Protein AF-A0A7S2GN62-F1 (afdb_monomer_lite)

Structure (mmCIF, N/CA/C/O backbone):
data_AF-A0A7S2GN62-F1
#
_entry.id   AF-A0A7S2GN62-F1
#
loop_
_atom_site.group_PDB
_atom_site.id
_atom_site.type_symbol
_atom_site.label_atom_id
_atom_site.label_alt_id
_atom_site.label_comp_id
_atom_site.label_asym_id
_atom_site.label_entity_id
_atom_site.label_seq_id
_atom_site.pdbx_PDB_ins_code
_atom_site.Cartn_x
_atom_site.Cartn_y
_atom_site.Cartn_z
_atom_site.occupancy
_atom_site.B_iso_or_equiv
_atom_site.auth_seq_id
_atom_site.auth_comp_id
_atom_site.auth_asym_id
_atom_site.auth_atom_id
_atom_site.pdbx_PDB_model_num
ATOM 1 N N . ASP A 1 1 ? -1.290 4.223 0.590 1.00 40.31 1 ASP A N 1
ATOM 2 C CA . ASP A 1 1 ? -1.317 4.962 1.866 1.00 40.31 1 ASP A CA 1
ATOM 3 C C . ASP A 1 1 ? -0.781 4.147 3.030 1.00 40.31 1 ASP A C 1
ATOM 5 O O . ASP A 1 1 ? -1.228 3.019 3.222 1.00 40.31 1 ASP A O 1
ATOM 9 N N . PRO A 1 2 ? 0.148 4.707 3.824 1.00 40.56 2 PRO A N 1
ATOM 10 C CA . PRO A 1 2 ? 0.726 4.051 5.002 1.00 40.56 2 PRO A CA 1
ATOM 11 C C . PRO A 1 2 ? -0.299 3.736 6.111 1.00 40.56 2 PRO A C 1
ATOM 13 O O . PRO A 1 2 ? -0.013 2.930 6.992 1.00 40.56 2 PRO A O 1
ATOM 16 N N . LEU A 1 3 ? -1.509 4.306 6.044 1.00 42.81 3 LEU A N 1
ATOM 17 C CA . LEU A 1 3 ? -2.596 4.044 6.993 1.00 42.81 3 LEU A CA 1
ATOM 18 C C . LEU A 1 3 ? -3.264 2.668 6.777 1.00 42.81 3 LEU A C 1
ATOM 20 O O . LEU A 1 3 ? -3.579 1.979 7.741 1.00 42.81 3 LEU A O 1
ATOM 24 N N . TYR A 1 4 ? -3.369 2.194 5.528 1.00 46.81 4 TYR A N 1
ATOM 25 C CA . TYR A 1 4 ? -3.999 0.901 5.197 1.00 46.81 4 TYR A CA 1
ATOM 26 C C . TYR A 1 4 ? -3.209 -0.306 5.745 1.00 46.81 4 TYR A C 1
ATOM 28 O O . TYR A 1 4 ? -3.772 -1.339 6.101 1.00 46.81 4 TYR A O 1
ATOM 36 N N . ILE A 1 5 ? -1.884 -0.159 5.868 1.00 46.34 5 ILE A N 1
ATOM 37 C CA . ILE A 1 5 ? -0.967 -1.169 6.432 1.00 46.34 5 ILE A CA 1
ATOM 38 C C . ILE A 1 5 ? -1.033 -1.179 7.972 1.00 46.34 5 ILE A C 1
ATOM 40 O O . ILE A 1 5 ? -0.698 -2.180 8.619 1.00 46.34 5 ILE A O 1
ATOM 44 N N . ALA A 1 6 ? -1.477 -0.072 8.577 1.00 44.88 6 ALA A N 1
ATOM 45 C CA . ALA A 1 6 ? -1.581 0.051 10.021 1.00 44.88 6 ALA A CA 1
ATOM 46 C C . ALA A 1 6 ? -2.803 -0.696 10.582 1.00 44.88 6 ALA A C 1
ATOM 48 O O . ALA A 1 6 ? -2.698 -1.310 11.642 1.00 44.88 6 ALA A O 1
ATOM 49 N N . GLU A 1 7 ? -3.918 -0.716 9.857 1.00 44.62 7 GLU A N 1
ATOM 50 C CA . GLU A 1 7 ? -5.189 -1.254 10.364 1.00 44.62 7 GLU A CA 1
ATOM 51 C C . GLU A 1 7 ? -5.431 -2.732 10.028 1.00 44.62 7 GLU A C 1
ATOM 53 O O . GLU A 1 7 ? -6.118 -3.420 10.775 1.00 44.62 7 GLU A O 1
ATOM 58 N N . ALA A 1 8 ? -4.835 -3.268 8.957 1.00 43.69 8 ALA A N 1
ATOM 59 C CA . ALA A 1 8 ? -5.152 -4.619 8.474 1.00 43.69 8 ALA A CA 1
ATOM 60 C C . ALA A 1 8 ? -4.275 -5.761 9.037 1.00 43.69 8 ALA A C 1
ATOM 62 O O . ALA A 1 8 ? -4.464 -6.914 8.653 1.00 43.69 8 ALA A O 1
ATOM 63 N N . ALA A 1 9 ? -3.290 -5.491 9.901 1.00 33.34 9 ALA A N 1
ATOM 64 C CA . ALA A 1 9 ? -2.279 -6.493 10.252 1.00 33.34 9 ALA A CA 1
ATOM 65 C C . ALA A 1 9 ? -2.209 -6.789 11.762 1.00 33.34 9 ALA A C 1
ATOM 67 O O . ALA A 1 9 ? -1.799 -5.915 12.530 1.00 33.34 9 ALA A O 1
ATOM 68 N N . PRO A 1 10 ? -2.452 -8.046 12.191 1.00 42.38 10 PRO A N 1
ATOM 69 C CA . PRO A 1 10 ? -1.910 -8.552 13.446 1.00 42.38 10 PRO A CA 1
ATOM 70 C C . PRO A 1 10 ? -0.399 -8.288 13.458 1.00 42.38 10 PRO A C 1
ATOM 72 O O . PRO A 1 10 ? 0.290 -8.559 12.467 1.00 42.38 10 PRO A O 1
ATOM 75 N N . ALA A 1 11 ? 0.127 -7.774 14.572 1.00 44.25 11 ALA A N 1
ATOM 76 C CA . ALA A 1 11 ? 1.503 -7.281 14.723 1.00 44.25 11 ALA A CA 1
ATOM 77 C C . ALA A 1 11 ? 2.623 -8.275 14.315 1.00 44.25 11 ALA A C 1
ATOM 79 O O . ALA A 1 11 ? 3.774 -7.877 14.165 1.00 44.25 11 ALA A O 1
ATOM 80 N N . ALA A 1 12 ? 2.299 -9.549 14.072 1.00 44.72 12 ALA A N 1
ATOM 81 C CA . ALA A 1 12 ? 3.232 -10.614 13.709 1.00 44.72 12 ALA A CA 1
ATOM 82 C C . ALA A 1 12 ? 3.644 -10.679 12.217 1.00 44.72 12 ALA A C 1
ATOM 84 O O . ALA A 1 12 ? 4.592 -11.394 11.895 1.00 44.72 12 ALA A O 1
ATOM 85 N N . HIS A 1 13 ? 2.976 -9.968 11.294 1.00 47.22 13 HIS A N 1
ATOM 86 C CA . HIS A 1 13 ? 3.200 -10.162 9.844 1.00 47.22 13 HIS A CA 1
ATOM 87 C C . HIS A 1 13 ? 3.735 -8.946 9.074 1.00 47.22 13 HIS A C 1
ATOM 89 O O . HIS A 1 13 ? 4.127 -9.102 7.917 1.00 47.22 13 HIS A O 1
ATOM 95 N N . ARG A 1 14 ? 3.828 -7.759 9.693 1.00 51.25 14 ARG A N 1
ATOM 96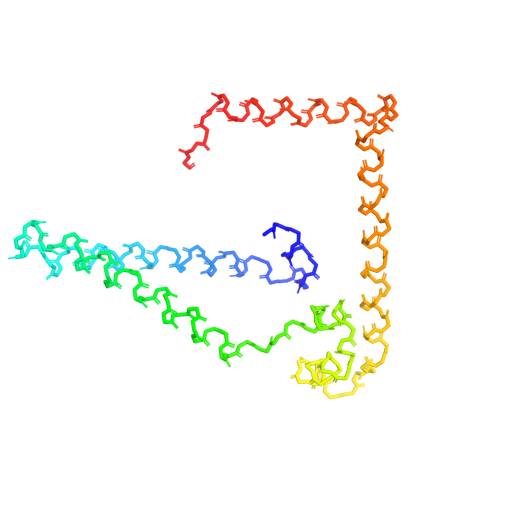 C CA . ARG A 1 14 ? 4.300 -6.540 9.005 1.00 51.25 14 ARG A CA 1
ATOM 97 C C . ARG A 1 14 ? 5.711 -6.686 8.432 1.00 51.25 14 ARG A C 1
ATOM 99 O O . ARG A 1 14 ? 5.924 -6.327 7.283 1.00 51.25 14 ARG A O 1
ATOM 106 N N . GLY A 1 15 ? 6.633 -7.301 9.177 1.00 53.34 15 GLY A N 1
ATOM 107 C CA . GLY A 1 15 ? 7.997 -7.542 8.690 1.00 53.34 15 GLY A CA 1
ATOM 108 C C . GLY A 1 15 ? 8.038 -8.442 7.453 1.00 53.34 15 GLY A C 1
ATOM 109 O O . GLY A 1 15 ? 8.739 -8.140 6.497 1.00 53.34 15 GLY A O 1
ATOM 110 N N . LYS A 1 16 ? 7.216 -9.501 7.417 1.00 53.56 16 LYS A N 1
ATOM 111 C CA . LYS A 1 16 ? 7.154 -10.413 6.264 1.00 53.56 16 LYS A CA 1
ATOM 112 C C . LYS A 1 16 ? 6.603 -9.721 5.020 1.00 53.56 16 LYS A C 1
ATOM 114 O O . LYS A 1 16 ? 7.120 -9.950 3.935 1.00 53.56 16 LYS A O 1
ATOM 119 N N . LEU A 1 17 ? 5.575 -8.886 5.167 1.00 56.69 17 LEU A N 1
ATOM 120 C CA . LEU A 1 17 ? 4.972 -8.170 4.039 1.00 56.69 17 LEU A CA 1
ATOM 121 C C . LEU A 1 17 ? 5.938 -7.147 3.432 1.00 56.69 17 LEU A C 1
ATOM 123 O O . LEU A 1 17 ? 6.069 -7.106 2.211 1.00 56.69 17 LEU A O 1
ATOM 127 N N . THR A 1 18 ? 6.663 -6.395 4.265 1.00 58.88 18 THR A N 1
ATOM 128 C CA . THR A 1 18 ? 7.680 -5.447 3.790 1.00 58.88 18 THR A CA 1
ATOM 129 C C . THR A 1 18 ? 8.808 -6.165 3.047 1.00 58.88 18 THR A C 1
ATOM 131 O O . THR A 1 18 ? 9.132 -5.797 1.919 1.00 58.88 18 THR A O 1
ATOM 134 N N . THR A 1 19 ? 9.331 -7.263 3.602 1.00 68.00 19 THR A N 1
ATOM 135 C CA . THR A 1 19 ? 10.368 -8.060 2.927 1.00 68.00 19 THR A CA 1
ATOM 136 C C . THR A 1 19 ? 9.872 -8.661 1.609 1.00 68.00 19 THR A C 1
ATOM 138 O O . THR A 1 19 ? 10.612 -8.680 0.631 1.00 68.00 19 THR A O 1
ATOM 141 N N . TRP A 1 20 ? 8.615 -9.111 1.536 1.00 71.75 20 TRP A N 1
ATOM 142 C CA . TRP A 1 20 ? 8.027 -9.591 0.281 1.00 71.75 20 TRP A CA 1
ATOM 143 C C . TRP A 1 20 ? 7.907 -8.487 -0.769 1.00 71.75 20 TRP A C 1
ATOM 145 O O . TRP A 1 20 ? 8.206 -8.738 -1.936 1.00 71.75 20 TRP A O 1
ATOM 155 N N . SER A 1 21 ? 7.514 -7.273 -0.373 1.00 69.38 21 SER A N 1
ATOM 156 C CA . SER A 1 21 ? 7.460 -6.137 -1.298 1.00 69.38 21 SER A CA 1
ATOM 157 C C . SER A 1 21 ? 8.845 -5.735 -1.808 1.00 69.38 21 SER A C 1
ATOM 159 O O . SER A 1 21 ? 9.014 -5.538 -3.008 1.00 69.38 21 SER A O 1
ATOM 161 N N . GLU A 1 22 ? 9.855 -5.700 -0.938 1.00 73.19 22 GLU A N 1
ATOM 162 C CA . GLU A 1 22 ? 11.237 -5.408 -1.331 1.00 73.19 22 GLU A CA 1
ATOM 163 C C . GLU A 1 22 ? 11.810 -6.494 -2.244 1.00 73.19 22 GLU A C 1
ATOM 165 O O . GLU A 1 22 ? 12.459 -6.192 -3.246 1.00 73.19 22 GLU A O 1
ATOM 170 N N . LEU A 1 23 ? 11.541 -7.767 -1.947 1.00 78.50 23 LEU A N 1
ATOM 171 C CA . LEU A 1 23 ? 11.960 -8.880 -2.794 1.00 78.50 23 LEU A CA 1
ATOM 172 C C . LEU A 1 23 ? 11.302 -8.803 -4.177 1.00 78.50 23 LEU A C 1
ATOM 174 O O . LEU A 1 23 ? 11.976 -9.010 -5.182 1.00 78.50 23 LEU A O 1
ATOM 178 N N . ALA A 1 24 ? 10.013 -8.463 -4.242 1.00 74.75 24 ALA A N 1
ATOM 179 C CA . ALA A 1 24 ? 9.295 -8.295 -5.501 1.00 74.75 24 ALA A CA 1
ATOM 180 C C . ALA A 1 24 ? 9.861 -7.138 -6.341 1.00 74.75 24 ALA A C 1
ATOM 182 O O . ALA A 1 24 ? 10.028 -7.290 -7.551 1.00 74.75 24 ALA A O 1
ATOM 183 N N . ILE A 1 25 ? 10.212 -6.015 -5.707 1.00 75.25 25 ILE A N 1
ATOM 184 C CA . ILE A 1 25 ? 10.859 -4.879 -6.378 1.00 75.25 25 ILE A CA 1
ATOM 185 C C . ILE A 1 25 ? 12.221 -5.298 -6.940 1.00 75.25 25 ILE A C 1
ATOM 187 O O . ILE A 1 25 ? 12.472 -5.128 -8.133 1.00 75.25 25 ILE A O 1
ATOM 191 N N . ASN A 1 26 ? 13.075 -5.907 -6.112 1.00 80.38 26 ASN A N 1
ATOM 192 C CA . ASN A 1 26 ? 14.397 -6.376 -6.537 1.00 80.38 26 ASN A CA 1
ATOM 193 C C . ASN A 1 26 ? 14.304 -7.401 -7.676 1.00 80.38 26 ASN A C 1
ATOM 195 O O . ASN A 1 26 ? 15.075 -7.349 -8.635 1.00 80.38 26 ASN A O 1
ATOM 199 N N . PHE A 1 27 ? 13.321 -8.299 -7.616 1.00 79.62 27 PHE A N 1
ATOM 200 C CA . PHE A 1 27 ? 13.066 -9.272 -8.671 1.00 79.62 27 PHE A CA 1
ATOM 201 C C . PHE A 1 27 ? 12.596 -8.612 -9.977 1.00 79.62 27 PHE A C 1
ATOM 203 O O . PHE A 1 27 ? 13.052 -8.991 -11.055 1.00 79.62 27 PHE A O 1
ATOM 210 N N . GLY A 1 28 ? 11.738 -7.589 -9.897 1.00 74.25 28 GLY A N 1
ATOM 211 C CA . GLY A 1 28 ? 11.313 -6.799 -11.054 1.00 74.25 28 GLY A CA 1
ATOM 212 C C . GLY A 1 28 ? 12.476 -6.071 -11.731 1.00 74.25 28 GLY A C 1
ATOM 213 O O . GLY A 1 28 ? 12.594 -6.100 -12.955 1.00 74.25 28 GLY A O 1
ATOM 214 N N . ILE A 1 29 ? 13.384 -5.491 -10.942 1.00 78.81 29 ILE A N 1
ATOM 215 C CA . ILE A 1 29 ? 14.604 -4.846 -11.449 1.00 78.81 29 ILE A CA 1
ATOM 216 C C . ILE A 1 29 ? 15.511 -5.875 -12.141 1.00 78.81 29 ILE A C 1
ATOM 218 O O . ILE A 1 29 ? 15.982 -5.633 -13.252 1.00 78.81 29 ILE A O 1
ATOM 222 N N . MET A 1 30 ? 15.710 -7.049 -11.532 1.00 79.56 30 MET A N 1
ATOM 223 C CA . MET A 1 30 ? 16.497 -8.136 -12.124 1.00 79.56 30 MET A CA 1
ATOM 224 C C . MET A 1 30 ? 15.915 -8.599 -13.466 1.00 79.56 30 MET A C 1
ATOM 226 O O . MET A 1 30 ? 16.653 -8.751 -14.438 1.00 79.56 30 MET A O 1
ATOM 230 N N . LEU A 1 31 ? 14.593 -8.773 -13.551 1.00 76.19 31 LEU A N 1
ATOM 231 C CA . LEU A 1 31 ? 13.916 -9.086 -14.811 1.00 76.19 31 LEU A CA 1
ATOM 232 C C . LEU A 1 31 ? 14.092 -7.979 -15.856 1.00 76.19 31 LEU A C 1
ATOM 234 O O . LEU A 1 31 ? 14.266 -8.290 -17.031 1.00 76.19 31 LEU A O 1
ATOM 238 N N . GLY A 1 32 ? 14.103 -6.710 -15.439 1.00 73.44 32 GLY A N 1
ATOM 239 C CA . GLY A 1 32 ? 14.419 -5.577 -16.310 1.00 73.44 32 GLY A CA 1
ATOM 240 C C . GLY A 1 32 ? 15.814 -5.684 -16.931 1.00 73.44 32 GLY A C 1
ATOM 241 O O . GLY A 1 32 ? 15.959 -5.508 -18.139 1.00 73.44 32 GLY A O 1
ATOM 242 N N . PHE A 1 33 ? 16.825 -6.059 -16.142 1.00 74.62 33 PHE A N 1
ATOM 243 C CA . PHE A 1 33 ? 18.180 -6.298 -16.652 1.00 74.62 33 PHE A CA 1
ATOM 244 C C . PHE A 1 33 ? 18.258 -7.503 -17.597 1.00 74.62 33 PHE A C 1
ATOM 246 O O . PHE A 1 33 ? 18.906 -7.415 -18.639 1.00 74.62 33 PHE A O 1
ATOM 253 N N . VAL A 1 34 ? 17.574 -8.607 -17.278 1.00 76.50 34 VAL A N 1
ATOM 254 C CA . VAL A 1 34 ? 17.519 -9.793 -18.152 1.00 76.50 34 VAL A CA 1
ATOM 255 C C . VAL A 1 34 ? 16.822 -9.469 -19.474 1.00 76.50 34 VAL A C 1
ATOM 257 O O . VAL A 1 34 ? 17.293 -9.889 -20.527 1.00 76.50 34 VAL A O 1
ATOM 260 N N . ALA A 1 35 ? 15.738 -8.692 -19.443 1.00 71.44 35 ALA A N 1
ATOM 261 C CA . ALA A 1 35 ? 15.065 -8.222 -20.648 1.00 71.44 35 ALA A CA 1
ATOM 262 C C . ALA A 1 35 ? 15.977 -7.304 -21.474 1.00 71.44 35 ALA A C 1
ATOM 264 O O . ALA A 1 35 ? 16.072 -7.476 -22.684 1.00 71.44 35 ALA A O 1
ATOM 265 N N . ASN A 1 36 ? 16.694 -6.380 -20.829 1.00 72.12 36 ASN A N 1
ATOM 266 C CA . ASN A 1 36 ? 17.649 -5.507 -21.508 1.00 72.12 36 ASN A CA 1
ATOM 267 C C . ASN A 1 36 ? 18.762 -6.304 -22.213 1.00 72.12 36 ASN A C 1
ATOM 269 O O . ASN A 1 36 ? 19.103 -5.989 -23.347 1.00 72.12 36 ASN A O 1
ATOM 273 N N . TRP A 1 37 ? 19.272 -7.363 -21.578 1.00 72.94 37 TRP A N 1
ATOM 274 C CA . TRP A 1 37 ? 20.244 -8.274 -22.191 1.00 72.94 37 TRP A CA 1
ATOM 275 C C . TRP A 1 37 ? 19.640 -9.091 -23.346 1.00 72.94 37 TRP A C 1
ATOM 277 O O . TRP A 1 37 ? 20.238 -9.213 -24.409 1.00 72.94 37 TRP A O 1
ATOM 287 N N . ALA A 1 38 ? 18.418 -9.606 -23.185 1.00 73.38 38 ALA A N 1
ATOM 288 C CA . ALA A 1 38 ? 17.746 -10.404 -24.214 1.00 73.38 38 ALA A CA 1
ATOM 289 C C . ALA A 1 38 ? 17.375 -9.605 -25.480 1.00 73.38 38 ALA A C 1
ATOM 291 O O . ALA A 1 38 ? 17.204 -10.195 -26.546 1.00 73.38 38 ALA A O 1
ATOM 292 N N . PHE A 1 39 ? 17.229 -8.281 -25.370 1.00 68.94 39 PHE A N 1
ATOM 293 C CA . PHE A 1 39 ? 16.887 -7.393 -26.485 1.00 68.94 39 PHE A CA 1
ATOM 294 C C . PHE A 1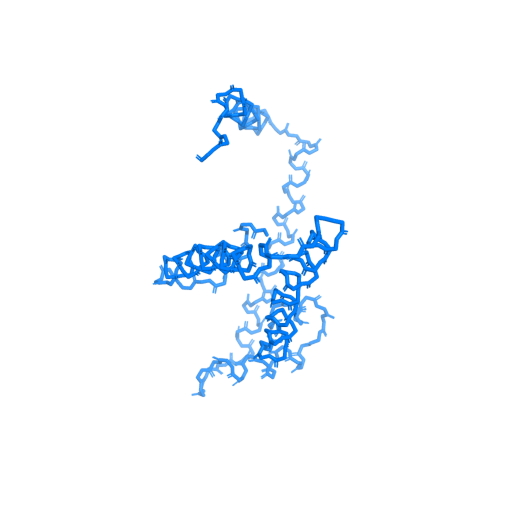 39 ? 18.066 -6.524 -26.963 1.00 68.94 39 PHE A C 1
ATOM 296 O O . PHE A 1 39 ? 17.863 -5.622 -27.776 1.00 68.94 39 PHE A O 1
ATOM 303 N N . GLU A 1 40 ? 19.291 -6.800 -26.504 1.00 70.31 40 GLU A N 1
ATOM 304 C CA . GLU A 1 40 ? 20.503 -6.040 -26.853 1.00 70.31 40 GLU A CA 1
ATOM 305 C C . GLU A 1 40 ? 20.796 -6.050 -28.369 1.00 70.31 40 GLU A C 1
ATOM 307 O O . GLU A 1 40 ? 21.233 -5.040 -28.919 1.00 70.31 40 GLU A O 1
ATOM 312 N N . ASP A 1 41 ? 20.440 -7.133 -29.070 1.00 70.38 41 ASP A N 1
ATOM 313 C CA . ASP A 1 41 ? 20.633 -7.293 -30.521 1.00 70.38 41 ASP A CA 1
ATOM 314 C C . ASP A 1 41 ? 19.609 -6.532 -31.398 1.00 70.38 41 ASP A C 1
ATOM 316 O O . ASP A 1 41 ? 19.696 -6.559 -32.630 1.00 70.38 41 ASP A O 1
ATOM 320 N N . LEU A 1 42 ? 18.613 -5.849 -30.811 1.00 70.88 42 LEU A N 1
ATOM 321 C CA . LEU A 1 42 ? 17.602 -5.109 -31.577 1.00 70.88 42 LEU A CA 1
ATOM 322 C C . LEU A 1 42 ? 18.004 -3.656 -31.881 1.00 70.88 42 LEU A C 1
ATOM 324 O O . LEU A 1 42 ? 18.610 -2.976 -31.052 1.00 70.88 42 LEU A O 1
ATOM 328 N N . PRO A 1 43 ? 17.554 -3.099 -33.026 1.00 73.62 43 PRO A N 1
ATOM 329 C CA . PRO A 1 43 ? 17.750 -1.690 -33.349 1.00 73.62 43 PRO A CA 1
ATOM 330 C C . PRO A 1 43 ? 17.211 -0.774 -32.243 1.00 73.62 43 PRO A C 1
ATOM 332 O O . PRO A 1 43 ? 16.056 -0.908 -31.823 1.00 73.62 43 PRO A O 1
ATOM 335 N N . ALA A 1 44 ? 18.012 0.217 -31.834 1.00 68.06 44 ALA A N 1
ATOM 336 C CA . ALA A 1 44 ? 17.703 1.129 -30.728 1.00 68.06 44 ALA A CA 1
ATOM 337 C C . ALA A 1 44 ? 16.323 1.809 -30.839 1.00 68.06 44 ALA A C 1
ATOM 339 O O . ALA A 1 44 ? 15.704 2.107 -29.825 1.00 68.06 44 ALA A O 1
ATOM 340 N N . ALA A 1 45 ? 15.800 2.007 -32.056 1.00 70.94 45 ALA A N 1
ATOM 341 C CA . ALA A 1 45 ? 14.484 2.603 -32.300 1.00 70.94 45 ALA A CA 1
ATOM 342 C C . ALA A 1 45 ? 13.289 1.717 -31.879 1.00 70.94 45 ALA A C 1
ATOM 344 O O . ALA A 1 45 ? 12.215 2.242 -31.579 1.00 70.94 45 ALA A O 1
ATOM 345 N N . ILE A 1 46 ? 13.459 0.390 -31.874 1.00 70.31 46 ILE A N 1
ATOM 346 C CA . ILE A 1 46 ? 12.417 -0.594 -31.525 1.00 70.31 46 ILE A CA 1
ATOM 347 C C . ILE A 1 46 ? 12.657 -1.158 -30.121 1.00 70.31 46 ILE A C 1
ATOM 349 O O . ILE A 1 46 ? 11.692 -1.396 -29.395 1.00 70.31 46 ILE A O 1
ATOM 353 N N . ASN A 1 47 ? 13.924 -1.296 -29.720 1.00 71.50 47 ASN A N 1
ATOM 354 C CA . ASN A 1 47 ? 14.327 -1.895 -28.451 1.00 71.50 47 ASN A CA 1
ATOM 355 C C . ASN A 1 47 ? 13.622 -1.247 -27.243 1.00 71.50 47 ASN A C 1
ATOM 357 O O . ASN A 1 47 ? 12.913 -1.926 -26.506 1.00 71.50 47 ASN A O 1
ATOM 361 N N . TRP A 1 48 ? 13.664 0.085 -27.108 1.00 72.12 48 TRP A N 1
ATOM 362 C CA . TRP A 1 48 ? 13.037 0.766 -25.964 1.00 72.12 48 TRP A CA 1
ATOM 363 C C . TRP A 1 48 ? 11.511 0.575 -25.897 1.00 72.12 48 TRP A C 1
ATOM 365 O O . TRP A 1 48 ? 10.945 0.488 -24.809 1.00 72.12 48 TRP A O 1
ATOM 375 N N . ARG A 1 49 ? 10.827 0.466 -27.045 1.00 76.06 49 ARG A N 1
ATOM 376 C CA . ARG A 1 49 ? 9.364 0.272 -27.102 1.00 76.06 49 ARG A CA 1
ATOM 377 C C . ARG A 1 49 ? 8.983 -1.141 -26.686 1.00 76.06 49 ARG A C 1
ATOM 379 O O . ARG A 1 49 ? 7.993 -1.322 -25.985 1.00 76.06 49 ARG A O 1
ATOM 386 N N . VAL A 1 50 ? 9.772 -2.125 -27.110 1.00 72.00 50 VAL A N 1
ATOM 387 C CA . VAL A 1 50 ? 9.593 -3.531 -26.731 1.00 72.00 50 VAL A CA 1
ATOM 388 C C . VAL A 1 50 ? 9.949 -3.735 -25.260 1.00 72.00 50 VAL A C 1
ATOM 390 O O . VAL A 1 50 ? 9.208 -4.408 -24.552 1.00 72.00 50 VAL A O 1
ATOM 393 N N . MET A 1 51 ? 11.002 -3.082 -24.767 1.00 68.88 51 MET A N 1
ATOM 394 C CA . MET A 1 51 ? 11.412 -3.146 -23.364 1.00 68.88 51 MET A CA 1
ATOM 395 C C . MET A 1 51 ? 10.349 -2.547 -22.431 1.00 68.88 51 MET A C 1
ATOM 397 O O . MET A 1 51 ? 9.987 -3.170 -21.437 1.00 68.88 51 MET A O 1
ATOM 401 N N . VAL A 1 52 ? 9.769 -1.392 -22.787 1.00 71.12 52 VAL A N 1
ATOM 402 C CA . VAL A 1 52 ? 8.640 -0.791 -22.051 1.00 71.12 52 VAL A CA 1
ATOM 403 C C . VAL A 1 52 ? 7.374 -1.642 -22.191 1.00 71.12 52 VAL A C 1
ATOM 405 O O . VAL A 1 52 ? 6.666 -1.846 -21.210 1.00 71.12 52 VAL A O 1
ATOM 408 N N . GLY A 1 53 ? 7.097 -2.178 -23.383 1.00 71.00 53 GLY A N 1
ATOM 409 C CA . GLY A 1 53 ? 5.927 -3.019 -23.643 1.00 71.00 53 GLY A CA 1
ATOM 410 C C . GLY A 1 53 ? 5.935 -4.317 -22.833 1.00 71.00 53 GLY A C 1
ATOM 411 O O . GLY A 1 53 ? 4.968 -4.606 -22.135 1.00 71.00 53 GLY A O 1
ATOM 412 N N . CYS A 1 54 ? 7.038 -5.068 -22.863 1.00 69.12 54 CYS A N 1
ATOM 413 C CA . CYS A 1 54 ? 7.222 -6.280 -22.060 1.00 69.12 54 CYS A CA 1
ATOM 414 C C . CYS A 1 54 ? 7.332 -5.967 -20.562 1.00 69.12 54 CYS A C 1
ATOM 416 O O . CYS A 1 54 ? 6.739 -6.672 -19.745 1.00 69.12 54 CYS A O 1
ATOM 418 N N . GLY A 1 55 ? 8.041 -4.891 -20.202 1.00 69.25 55 GLY A N 1
ATOM 419 C CA . GLY A 1 55 ? 8.195 -4.444 -18.819 1.00 69.25 55 GLY A CA 1
ATOM 420 C C . GLY A 1 55 ? 6.885 -3.992 -18.175 1.00 69.25 55 GLY A C 1
ATOM 421 O O . GLY A 1 55 ? 6.707 -4.183 -16.979 1.00 69.25 55 GLY A O 1
ATOM 422 N N . ALA A 1 56 ? 5.942 -3.458 -18.957 1.00 70.62 56 ALA A N 1
ATOM 423 C CA . ALA A 1 56 ? 4.598 -3.108 -18.497 1.00 70.62 56 ALA A CA 1
ATOM 424 C C . ALA A 1 56 ? 3.635 -4.308 -18.491 1.00 70.62 56 ALA A C 1
ATOM 426 O O . ALA A 1 56 ? 2.681 -4.332 -17.712 1.00 70.62 56 ALA A O 1
ATOM 427 N N . LEU A 1 57 ? 3.885 -5.324 -19.322 1.00 73.38 57 LEU A N 1
ATOM 428 C CA . LEU A 1 57 ? 3.015 -6.495 -19.429 1.00 73.38 57 LEU A CA 1
ATOM 429 C C . LEU A 1 57 ? 3.037 -7.343 -18.153 1.00 73.38 57 LEU A C 1
ATOM 431 O O . LEU A 1 57 ? 1.999 -7.817 -17.704 1.00 73.38 57 LEU A O 1
ATOM 435 N N . LEU A 1 58 ? 4.208 -7.497 -17.540 1.00 71.06 58 LEU A N 1
ATOM 436 C CA . LEU A 1 58 ? 4.392 -8.295 -16.328 1.00 71.06 58 LEU A CA 1
ATOM 437 C C . LEU A 1 58 ? 3.660 -7.724 -15.091 1.00 71.06 58 LEU A C 1
ATOM 439 O O . LEU A 1 58 ? 2.885 -8.469 -14.486 1.00 71.06 58 LEU A O 1
ATOM 443 N N . PRO A 1 59 ? 3.796 -6.430 -14.726 1.00 71.00 59 PRO A N 1
ATOM 444 C CA . PRO A 1 59 ? 3.006 -5.838 -13.650 1.00 71.00 59 PRO A CA 1
ATOM 445 C C . PRO A 1 59 ? 1.517 -5.789 -14.000 1.00 71.00 59 PRO A C 1
ATOM 447 O O . PRO A 1 59 ? 0.694 -6.003 -13.117 1.00 71.00 59 PRO A O 1
ATOM 450 N N . PHE A 1 60 ? 1.148 -5.588 -15.270 1.00 77.62 60 PHE A N 1
ATOM 451 C CA . PHE A 1 60 ? -0.255 -5.636 -15.685 1.00 77.62 60 PHE A CA 1
ATOM 452 C C . PHE A 1 60 ? -0.874 -7.018 -15.447 1.00 77.62 60 PHE A C 1
ATOM 454 O O . PHE A 1 60 ? -1.927 -7.120 -14.823 1.00 77.62 60 PHE A O 1
ATOM 461 N N . VAL A 1 61 ? -0.202 -8.090 -15.876 1.00 77.38 61 VAL A N 1
ATOM 462 C CA . VAL A 1 61 ? -0.670 -9.465 -15.654 1.00 77.38 61 VAL A CA 1
ATOM 463 C C . VAL A 1 61 ? -0.728 -9.782 -14.163 1.00 77.38 61 VAL A C 1
ATOM 465 O O . VAL A 1 61 ? -1.721 -10.347 -13.715 1.00 77.38 61 VAL A O 1
ATOM 468 N N . LEU A 1 62 ? 0.273 -9.376 -13.376 1.00 77.31 62 LEU A N 1
ATOM 469 C CA . LEU A 1 62 ? 0.257 -9.560 -11.922 1.00 77.31 62 LEU A CA 1
ATOM 470 C C . LEU A 1 62 ? -0.907 -8.823 -11.253 1.00 77.31 62 LEU A C 1
ATOM 472 O O . LEU A 1 62 ? -1.574 -9.407 -10.403 1.00 77.31 62 LEU A O 1
ATOM 476 N N . VAL A 1 63 ? -1.192 -7.581 -11.651 1.00 75.75 63 VAL A N 1
ATOM 477 C CA . VAL A 1 63 ? -2.332 -6.815 -11.128 1.00 75.75 63 VAL A CA 1
ATOM 478 C C . VAL A 1 63 ? -3.645 -7.493 -11.500 1.00 75.75 63 VAL A C 1
ATOM 480 O O . VAL A 1 63 ? -4.465 -7.743 -10.620 1.00 75.75 63 VAL A O 1
ATOM 483 N N . VAL A 1 64 ? -3.832 -7.866 -12.766 1.00 76.44 64 VAL A N 1
ATOM 484 C CA . VAL A 1 64 ? -5.044 -8.567 -13.217 1.00 76.44 64 VAL A CA 1
ATOM 485 C C . VAL A 1 64 ? -5.229 -9.880 -12.456 1.00 76.44 64 VAL A C 1
ATOM 487 O O . VAL A 1 64 ? -6.319 -10.159 -11.962 1.00 76.44 64 VAL A O 1
ATOM 490 N N . LEU A 1 65 ? -4.160 -10.656 -12.280 1.00 74.94 65 LEU A N 1
ATOM 491 C CA . LEU A 1 65 ? -4.206 -11.921 -11.553 1.00 74.94 65 LEU A CA 1
ATOM 492 C C . LEU A 1 65 ? -4.501 -11.702 -10.061 1.00 74.94 65 LEU A C 1
ATOM 494 O O . LEU A 1 65 ? -5.330 -12.409 -9.488 1.00 74.94 65 LEU A O 1
ATOM 498 N N . SER A 1 66 ? -3.906 -10.673 -9.449 1.00 69.62 66 SER A N 1
ATOM 499 C CA . SER A 1 66 ? -4.173 -10.296 -8.057 1.00 69.62 66 SER A CA 1
ATOM 500 C C . SER A 1 66 ? -5.624 -9.862 -7.836 1.00 69.62 66 SER A C 1
ATOM 502 O O . SER A 1 66 ? -6.225 -10.272 -6.849 1.00 69.62 66 SER A O 1
ATOM 504 N N . LEU A 1 67 ? -6.225 -9.137 -8.784 1.00 69.12 67 LEU A N 1
ATOM 505 C CA . LEU A 1 67 ? -7.634 -8.741 -8.728 1.00 69.12 67 LEU A CA 1
ATOM 506 C C . LEU A 1 67 ? -8.574 -9.946 -8.842 1.00 69.12 67 LEU A C 1
ATOM 508 O O . LEU A 1 67 ? -9.620 -9.963 -8.204 1.00 69.12 67 LEU A O 1
ATOM 512 N N . THR A 1 68 ? -8.208 -10.971 -9.619 1.00 67.12 68 THR A N 1
ATOM 513 C CA . THR A 1 68 ? -9.014 -12.203 -9.697 1.00 67.12 68 THR A CA 1
ATOM 514 C C . THR A 1 68 ? -8.864 -13.110 -8.474 1.00 67.12 68 THR A C 1
ATOM 516 O O . THR A 1 68 ? -9.790 -13.850 -8.147 1.00 67.12 68 THR A O 1
ATOM 519 N N . ALA A 1 69 ? -7.710 -13.074 -7.801 1.00 64.75 69 ALA A N 1
ATOM 520 C CA . ALA A 1 69 ? -7.409 -13.945 -6.667 1.00 64.75 69 ALA A CA 1
ATOM 521 C C . ALA A 1 69 ? -7.812 -13.340 -5.312 1.00 64.75 69 ALA A C 1
ATOM 523 O O . ALA A 1 69 ? -8.111 -14.084 -4.377 1.00 64.75 69 ALA A O 1
ATOM 524 N N . MET A 1 70 ? -7.808 -12.010 -5.188 1.00 58.66 70 MET A N 1
ATOM 525 C CA . MET A 1 70 ? -8.050 -11.320 -3.927 1.00 58.66 70 MET A CA 1
ATOM 526 C C . MET A 1 70 ? -9.535 -10.937 -3.815 1.00 58.66 70 MET A C 1
ATOM 528 O O . MET A 1 70 ? -10.002 -10.112 -4.599 1.00 58.66 70 MET A O 1
ATOM 532 N N . PRO A 1 71 ? -10.302 -11.522 -2.873 1.00 61.47 71 PRO A N 1
ATOM 533 C CA . PRO A 1 71 ? -11.666 -11.070 -2.623 1.00 61.47 71 PRO A CA 1
ATOM 534 C C . PRO A 1 71 ? -11.647 -9.590 -2.216 1.00 61.47 71 PRO A C 1
ATOM 536 O O . PRO A 1 71 ? -10.740 -9.156 -1.501 1.00 61.47 71 PRO A O 1
ATOM 539 N N . GLU A 1 72 ? -12.632 -8.818 -2.685 1.00 62.25 72 GLU A N 1
ATOM 540 C CA . GLU A 1 72 ? -12.771 -7.401 -2.330 1.00 62.25 72 GLU A CA 1
ATOM 541 C C . GLU A 1 72 ? -12.728 -7.224 -0.806 1.00 62.25 72 GLU A C 1
ATOM 543 O O . GLU A 1 72 ? -13.290 -8.025 -0.057 1.00 62.25 72 GLU A O 1
ATOM 548 N N . SER A 1 73 ? -12.037 -6.181 -0.336 1.00 65.94 73 SER A N 1
ATOM 549 C CA . SER A 1 73 ? -11.861 -5.949 1.099 1.00 65.94 73 SER A CA 1
ATOM 550 C C . SER A 1 73 ? -13.228 -5.822 1.793 1.00 65.94 73 SER A C 1
ATOM 552 O O . SER A 1 73 ? -14.021 -4.957 1.404 1.00 65.94 73 SER A O 1
ATOM 554 N N . PRO A 1 74 ? -13.511 -6.616 2.845 1.00 64.88 74 PRO A N 1
ATOM 555 C CA . PRO A 1 74 ? -14.796 -6.572 3.547 1.00 64.88 74 PRO A CA 1
ATOM 556 C C . PRO A 1 74 ? -15.071 -5.189 4.156 1.00 64.88 74 PRO A C 1
ATOM 558 O O . PRO A 1 74 ? -16.218 -4.753 4.201 1.00 64.88 74 PRO A O 1
ATOM 561 N N . ARG A 1 75 ? -14.014 -4.448 4.515 1.00 67.00 75 ARG A N 1
ATOM 562 C CA . ARG A 1 75 ? -14.097 -3.058 4.985 1.00 67.00 75 ARG A CA 1
ATOM 563 C C . ARG A 1 75 ? -14.565 -2.099 3.891 1.00 67.00 75 ARG A C 1
ATOM 565 O O . ARG A 1 75 ? -15.410 -1.249 4.144 1.00 67.00 75 ARG A O 1
ATOM 572 N N . TRP A 1 76 ? -14.069 -2.256 2.663 1.00 69.00 76 TRP A N 1
ATOM 573 C CA . TRP A 1 76 ? -14.508 -1.438 1.525 1.00 69.00 76 TRP A CA 1
ATOM 574 C C . TRP A 1 76 ? -15.980 -1.698 1.174 1.00 69.00 76 TRP A C 1
ATOM 576 O O . TRP A 1 76 ? -16.731 -0.758 0.908 1.00 69.00 76 TRP A O 1
ATOM 586 N N . LEU A 1 77 ? -16.405 -2.964 1.239 1.00 68.38 77 LEU A N 1
ATOM 587 C CA . LEU A 1 77 ? -17.799 -3.364 1.039 1.00 68.38 77 LEU A CA 1
ATOM 588 C C . LEU A 1 77 ? -18.718 -2.790 2.130 1.00 68.38 77 LEU A C 1
ATOM 590 O O . LEU A 1 77 ? -19.776 -2.248 1.804 1.00 68.38 77 LEU A O 1
ATOM 594 N N . ALA A 1 78 ? -18.281 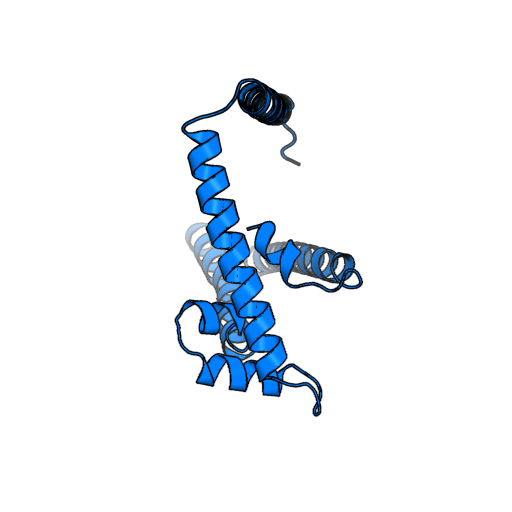-2.813 3.395 1.00 71.94 78 ALA A N 1
ATOM 595 C CA . ALA A 1 78 ? -18.996 -2.192 4.510 1.00 71.94 78 ALA A CA 1
ATOM 596 C C . ALA A 1 78 ? -19.131 -0.665 4.338 1.00 71.94 78 ALA A C 1
ATOM 598 O O . AL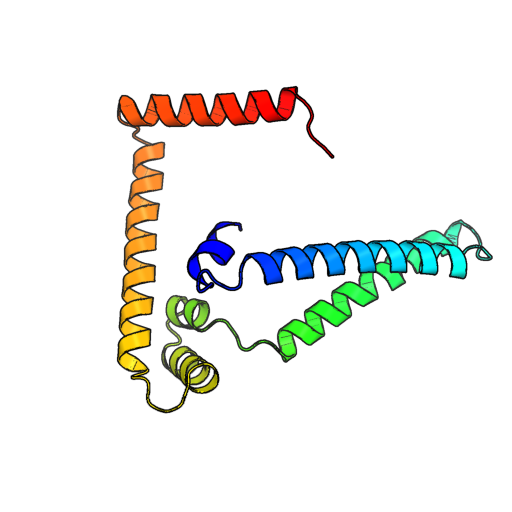A A 1 78 ? -20.230 -0.134 4.484 1.00 71.94 78 ALA A O 1
ATOM 599 N N . CYS A 1 79 ? -18.067 0.040 3.927 1.00 67.12 79 CYS A N 1
ATOM 600 C CA . CYS A 1 79 ? -18.118 1.483 3.638 1.00 67.12 79 CYS A CA 1
ATOM 601 C C . CYS A 1 79 ? -19.057 1.842 2.471 1.00 67.12 79 CYS A C 1
ATOM 603 O O . CYS A 1 79 ? -19.619 2.934 2.435 1.00 67.12 79 CYS A O 1
ATOM 605 N N . ARG A 1 80 ? -19.236 0.940 1.497 1.00 71.94 80 ARG A N 1
ATOM 606 C CA . ARG A 1 80 ? -20.150 1.118 0.352 1.00 71.94 80 ARG A CA 1
ATOM 607 C C . ARG A 1 80 ? -21.608 0.760 0.669 1.00 71.94 80 ARG A C 1
ATOM 609 O O . ARG A 1 80 ? -22.441 0.848 -0.231 1.00 71.94 80 ARG A O 1
ATOM 616 N N . GLY A 1 81 ? -21.918 0.344 1.900 1.00 72.75 81 GLY A N 1
ATOM 617 C CA . GLY A 1 81 ? -23.255 -0.107 2.303 1.00 72.75 81 GLY A CA 1
ATOM 618 C C . GLY A 1 81 ? -23.645 -1.488 1.758 1.00 72.75 81 GLY A C 1
ATOM 619 O O . GLY A 1 81 ? -24.817 -1.848 1.792 1.00 72.75 81 GLY A O 1
ATOM 620 N N . ARG A 1 82 ? -22.684 -2.271 1.242 1.00 76.81 82 ARG A N 1
ATOM 621 C CA . ARG A 1 82 ? -22.889 -3.635 0.713 1.00 76.81 82 ARG A CA 1
ATOM 622 C C . ARG A 1 82 ? -22.637 -4.663 1.818 1.00 76.81 82 ARG A C 1
ATOM 624 O O . ARG A 1 82 ? -21.670 -5.423 1.779 1.00 76.81 82 ARG A O 1
ATOM 631 N N . GLU A 1 83 ? -23.493 -4.649 2.835 1.00 75.06 83 GLU A N 1
ATOM 632 C CA . GLU A 1 83 ? -23.294 -5.419 4.073 1.00 75.06 83 GLU A CA 1
ATOM 633 C C . GLU A 1 83 ? -23.356 -6.938 3.863 1.00 75.06 83 GLU A C 1
ATOM 635 O O . GLU A 1 83 ? -22.559 -7.673 4.446 1.00 75.06 83 GLU A O 1
ATOM 640 N N . ASP A 1 84 ? -24.233 -7.404 2.971 1.00 75.50 84 ASP A N 1
ATOM 641 C CA . ASP A 1 84 ? -24.389 -8.830 2.658 1.00 75.50 84 ASP A CA 1
ATOM 642 C C . ASP A 1 84 ? -23.122 -9.425 2.020 1.00 75.50 84 ASP A C 1
ATOM 644 O O . ASP A 1 84 ? -22.717 -10.555 2.310 1.00 75.50 84 ASP A O 1
ATOM 648 N N . GLU A 1 85 ? -22.454 -8.642 1.174 1.00 74.12 85 GLU A N 1
ATOM 649 C CA . GLU A 1 85 ? -21.217 -9.045 0.507 1.00 74.12 85 GLU A CA 1
ATOM 650 C C . GLU A 1 85 ? -20.021 -8.992 1.456 1.00 74.12 85 GLU A C 1
ATOM 652 O O . GLU A 1 85 ? -19.189 -9.901 1.451 1.00 74.12 85 GLU A O 1
ATOM 657 N N . ALA A 1 86 ? -19.970 -7.984 2.333 1.00 72.25 86 ALA A N 1
ATOM 658 C CA . ALA A 1 86 ? -18.979 -7.917 3.401 1.00 72.25 86 ALA A CA 1
ATOM 659 C C . ALA A 1 86 ? -19.081 -9.144 4.326 1.00 72.25 86 ALA A C 1
ATOM 661 O O . ALA A 1 86 ? -18.071 -9.795 4.601 1.00 72.25 86 ALA A O 1
ATOM 662 N N . ALA A 1 87 ? -20.299 -9.536 4.718 1.00 74.69 87 ALA A N 1
ATOM 663 C CA . ALA A 1 87 ? -20.539 -10.732 5.522 1.00 74.69 87 ALA A CA 1
ATOM 664 C C . ALA A 1 87 ? -20.115 -12.025 4.798 1.00 74.69 87 ALA A C 1
ATOM 666 O O . ALA A 1 87 ? -19.552 -12.931 5.420 1.00 74.69 87 ALA A O 1
ATOM 667 N N . ALA A 1 88 ? -20.334 -12.118 3.481 1.00 76.38 88 ALA A N 1
ATOM 668 C CA . ALA A 1 88 ? -19.893 -13.255 2.673 1.00 76.38 88 ALA A CA 1
ATOM 669 C C . ALA A 1 88 ? -18.358 -13.363 2.594 1.00 76.38 88 ALA A C 1
ATOM 671 O O . ALA A 1 88 ? -17.808 -14.465 2.688 1.00 76.38 88 ALA A O 1
ATOM 672 N N . VAL A 1 89 ? -17.652 -12.234 2.470 1.00 73.38 89 VAL A N 1
ATOM 673 C CA . VAL A 1 89 ? -16.181 -12.197 2.471 1.00 73.38 89 VAL A CA 1
ATOM 674 C C . VAL A 1 89 ? -15.614 -12.516 3.858 1.00 73.38 89 VAL A C 1
ATOM 676 O O . VAL A 1 89 ? -14.663 -13.295 3.960 1.00 73.38 89 VAL A O 1
ATOM 679 N N . ILE A 1 90 ? -16.221 -12.005 4.936 1.00 72.12 90 ILE A N 1
ATOM 680 C CA . ILE A 1 90 ? -15.820 -12.322 6.318 1.00 72.12 90 ILE A CA 1
ATOM 681 C C . ILE A 1 90 ? -15.948 -13.824 6.576 1.00 72.12 90 ILE A C 1
ATOM 683 O O . ILE A 1 90 ? -14.981 -14.428 7.035 1.00 72.12 90 ILE A O 1
ATOM 687 N N . LYS A 1 91 ? -17.063 -14.450 6.168 1.00 73.56 91 LYS A N 1
ATOM 688 C CA . LYS A 1 91 ? -17.271 -15.909 6.267 1.00 73.56 91 LYS A CA 1
ATOM 689 C C . LYS A 1 91 ? -16.241 -16.744 5.505 1.00 73.56 91 LYS A C 1
ATOM 691 O O . LYS A 1 91 ? -15.978 -17.874 5.896 1.00 73.56 91 LYS A O 1
ATOM 696 N N . ARG A 1 92 ? -15.689 -16.229 4.401 1.00 70.62 92 ARG A N 1
ATOM 697 C CA . ARG A 1 92 ? -14.645 -16.919 3.619 1.00 70.62 92 ARG A CA 1
ATOM 698 C C . ARG A 1 92 ? -13.247 -16.754 4.203 1.00 70.62 92 ARG A C 1
ATOM 700 O O . ARG A 1 92 ? -12.387 -17.581 3.922 1.00 70.62 92 ARG A O 1
ATOM 707 N N . THR A 1 93 ? -13.020 -15.677 4.948 1.00 67.31 93 THR A N 1
ATOM 708 C CA . THR A 1 93 ? -11.685 -15.281 5.417 1.00 67.31 93 THR A CA 1
ATOM 709 C C . THR A 1 93 ? -11.448 -15.659 6.883 1.00 67.31 93 THR A C 1
ATOM 711 O O . THR A 1 93 ? -10.303 -15.887 7.262 1.00 67.31 93 THR A O 1
ATOM 714 N N . HIS A 1 94 ? -12.507 -15.769 7.694 1.00 67.56 94 HIS A N 1
ATOM 715 C CA . HIS A 1 94 ? -12.429 -16.123 9.115 1.00 67.56 94 HIS A CA 1
ATOM 716 C C . HIS A 1 94 ? -12.760 -17.606 9.366 1.00 67.56 94 HIS A C 1
ATOM 718 O O . HIS A 1 94 ? -13.517 -18.210 8.597 1.00 67.56 94 HIS A O 1
ATOM 724 N N . PRO A 1 95 ? -12.204 -18.222 10.427 1.00 66.25 95 PRO A N 1
ATOM 725 C CA . PRO A 1 95 ? -12.484 -19.610 10.784 1.00 66.25 95 PRO A CA 1
ATOM 726 C C . PRO A 1 95 ? -13.971 -19.837 11.097 1.00 66.25 95 PRO A C 1
ATOM 728 O O . PRO A 1 95 ? -14.655 -18.973 11.645 1.00 66.25 95 PRO A O 1
ATOM 731 N N . ALA A 1 96 ? -14.477 -21.034 10.793 1.00 57.59 96 ALA A N 1
ATOM 732 C CA . ALA A 1 96 ? -15.858 -21.401 11.094 1.00 57.59 96 ALA A CA 1
ATOM 733 C C . ALA A 1 96 ? -16.119 -21.365 12.615 1.00 57.59 96 ALA A C 1
ATOM 735 O O . ALA A 1 96 ? -15.518 -22.139 13.359 1.00 57.59 96 ALA A O 1
ATOM 736 N N . GLY A 1 97 ? -17.023 -20.487 13.063 1.00 60.47 97 GLY A N 1
ATOM 737 C CA . GLY A 1 97 ? -17.430 -20.357 14.471 1.00 60.47 97 GLY A CA 1
ATOM 738 C C . GLY A 1 97 ? -17.409 -18.930 15.023 1.00 60.47 97 GLY A C 1
ATOM 739 O O . GLY A 1 97 ? -17.945 -18.699 16.102 1.00 60.47 97 GLY A O 1
ATOM 740 N N . GLU A 1 98 ? -16.830 -17.979 14.293 1.00 68.69 98 GLU A N 1
ATOM 741 C CA . GLU A 1 98 ? -16.807 -16.571 14.695 1.00 68.69 98 GLU A CA 1
ATOM 742 C C . GLU A 1 98 ? -18.125 -15.861 14.351 1.00 68.69 98 GLU A C 1
ATOM 744 O O . GLU A 1 98 ? -18.722 -16.096 13.294 1.00 68.69 98 GLU A O 1
ATOM 749 N N . ASP A 1 99 ? -18.597 -14.998 15.255 1.00 77.50 99 ASP A N 1
ATOM 750 C CA . ASP A 1 99 ? -19.821 -14.232 15.038 1.00 77.50 99 ASP A CA 1
ATOM 751 C C . ASP A 1 99 ? -19.564 -13.114 14.021 1.00 77.50 99 ASP A C 1
ATOM 753 O O . ASP A 1 99 ? -19.048 -12.040 14.331 1.00 77.50 99 ASP A O 1
ATOM 757 N N . VAL A 1 100 ? -19.944 -13.391 12.776 1.00 76.12 100 VAL A N 1
ATOM 758 C CA . VAL A 1 100 ? -19.833 -12.470 11.639 1.00 76.12 100 VAL A CA 1
ATOM 759 C C . VAL A 1 100 ? -20.515 -11.132 11.934 1.00 76.12 100 VAL A C 1
ATOM 761 O O . VAL A 1 100 ? -20.029 -10.098 11.479 1.00 76.12 100 VAL A O 1
ATOM 764 N N . ASN A 1 101 ? -21.604 -11.127 12.712 1.00 76.62 101 ASN A N 1
ATOM 765 C CA . ASN A 1 101 ? -22.304 -9.893 13.061 1.00 76.62 101 ASN A CA 1
ATOM 766 C C . ASN A 1 101 ? -21.492 -9.052 14.049 1.00 76.62 101 ASN A C 1
ATOM 768 O O . ASN A 1 101 ? -21.414 -7.839 13.877 1.00 76.62 101 ASN A O 1
ATOM 772 N N . ALA A 1 102 ? -20.841 -9.684 15.029 1.00 77.00 102 ALA A N 1
ATOM 773 C CA . ALA A 1 102 ? -19.964 -8.990 15.971 1.00 77.00 102 ALA A CA 1
ATOM 774 C C . ALA A 1 102 ? -18.754 -8.358 15.259 1.00 77.00 102 ALA A C 1
ATOM 776 O O . ALA A 1 102 ? -18.420 -7.203 15.520 1.00 77.00 102 ALA A O 1
ATOM 777 N N . ILE A 1 103 ? -18.153 -9.070 14.298 1.00 75.88 103 ILE A N 1
ATOM 778 C CA . ILE A 1 103 ? -17.044 -8.551 13.476 1.00 75.88 103 ILE A CA 1
ATOM 779 C C . ILE A 1 103 ? -17.510 -7.368 12.615 1.00 75.88 103 ILE A C 1
ATOM 781 O O . ILE A 1 103 ? -16.811 -6.362 12.498 1.00 75.88 103 ILE A O 1
ATOM 785 N N . MET A 1 104 ? -18.699 -7.465 12.016 1.00 76.69 104 MET A N 1
ATOM 786 C CA . MET A 1 104 ? -19.287 -6.380 11.224 1.00 76.69 104 MET A CA 1
ATOM 787 C C . MET A 1 104 ? -19.591 -5.138 12.071 1.00 76.69 104 MET A C 1
ATOM 789 O O . MET A 1 104 ? -19.316 -4.022 11.631 1.00 76.69 104 MET A O 1
ATOM 793 N N . GLU A 1 105 ? -20.131 -5.312 13.278 1.00 79.69 105 GLU A N 1
ATOM 794 C CA . GLU A 1 105 ? -20.375 -4.221 14.231 1.00 79.69 105 GLU A CA 1
ATOM 795 C C . GLU A 1 105 ? -19.076 -3.528 14.648 1.00 79.69 105 GLU A C 1
ATOM 797 O O . GLU A 1 105 ? -18.986 -2.299 14.611 1.00 79.69 105 GLU A O 1
ATOM 802 N N . GLU A 1 106 ? -18.046 -4.300 14.992 1.00 78.75 106 GLU A N 1
ATOM 803 C CA . GLU A 1 106 ? -16.743 -3.754 15.364 1.00 78.75 106 GLU A CA 1
ATOM 804 C C . GLU A 1 106 ? -16.090 -2.995 14.201 1.00 78.75 106 GLU A C 1
ATOM 806 O O . GLU A 1 106 ? -15.574 -1.891 14.390 1.00 78.75 106 GLU A O 1
ATOM 811 N N . MET A 1 107 ? -16.190 -3.528 12.981 1.00 78.12 107 MET A N 1
ATOM 812 C CA . MET A 1 107 ? -15.688 -2.873 11.774 1.00 78.12 107 MET A CA 1
ATOM 813 C C . MET A 1 107 ? -16.423 -1.556 11.487 1.00 78.12 107 MET A C 1
ATOM 815 O O . MET A 1 107 ? -15.780 -0.546 11.202 1.00 78.12 107 MET A O 1
ATOM 819 N N . LYS A 1 108 ? -17.757 -1.529 11.613 1.00 79.75 108 LYS A N 1
ATOM 820 C CA . LYS A 1 108 ? -18.563 -0.304 11.468 1.00 79.75 108 LYS A CA 1
ATOM 821 C C . LYS A 1 108 ? -18.211 0.739 12.525 1.00 79.75 108 LYS A C 1
ATOM 823 O O . LYS A 1 108 ? -18.105 1.920 12.197 1.00 79.75 108 LYS A O 1
ATOM 828 N N . ARG A 1 109 ? -18.001 0.314 13.775 1.00 79.88 109 ARG A N 1
ATOM 829 C CA . ARG A 1 109 ? -17.564 1.201 14.859 1.00 79.88 109 ARG A CA 1
ATOM 830 C C . ARG A 1 109 ? -16.204 1.823 14.540 1.00 79.88 109 ARG A C 1
ATOM 832 O O . ARG A 1 109 ? -16.074 3.037 14.650 1.00 79.88 109 ARG A O 1
ATOM 839 N N . GLY A 1 110 ? -15.241 1.025 14.075 1.00 77.69 110 GLY A N 1
ATOM 840 C CA . GLY A 1 110 ? -13.922 1.515 13.661 1.00 77.69 110 GLY A CA 1
ATOM 841 C C . GLY A 1 110 ? -13.996 2.553 12.537 1.00 77.69 110 GLY A C 1
ATOM 842 O O . GLY A 1 110 ? -13.406 3.623 12.653 1.00 77.69 110 GLY A O 1
ATOM 843 N N . ILE A 1 111 ? -14.800 2.292 11.499 1.00 78.88 111 ILE A N 1
ATOM 844 C CA . ILE A 1 111 ? -15.017 3.238 10.389 1.00 78.88 111 ILE A CA 1
ATOM 845 C C . ILE A 1 111 ? -15.627 4.556 10.897 1.00 78.88 111 ILE A C 1
ATOM 847 O O . ILE A 1 111 ? -15.167 5.635 10.531 1.00 78.88 111 ILE A O 1
ATOM 851 N N . ALA A 1 112 ? -16.640 4.490 11.766 1.00 79.75 112 ALA A N 1
ATOM 852 C CA . ALA A 1 112 ? -17.285 5.684 12.313 1.00 79.75 112 ALA A CA 1
ATOM 853 C C . ALA A 1 112 ? -16.346 6.502 13.222 1.00 79.75 112 ALA A C 1
ATOM 855 O O . ALA A 1 112 ? -16.367 7.735 13.192 1.00 79.75 112 ALA A O 1
ATOM 856 N N . GLU A 1 113 ? -15.512 5.832 14.020 1.00 79.12 113 GLU A N 1
ATOM 857 C CA . GLU A 1 113 ? -14.485 6.471 14.849 1.00 79.12 113 GLU A CA 1
ATOM 858 C C . GLU A 1 113 ? -13.398 7.137 13.995 1.00 79.12 113 GLU A C 1
ATOM 860 O O . GLU A 1 113 ? -12.996 8.264 14.295 1.00 79.12 113 GLU A O 1
ATOM 865 N N . GLU A 1 114 ? -12.961 6.492 12.910 1.00 76.31 114 GLU A N 1
ATOM 866 C CA . GLU A 1 114 ? -12.042 7.071 11.926 1.00 76.31 114 GLU A CA 1
ATOM 867 C C . GLU A 1 114 ? -12.635 8.311 11.257 1.00 76.31 114 GLU A C 1
ATOM 869 O O . GLU A 1 114 ? -11.993 9.358 11.273 1.00 76.31 114 GLU A O 1
ATOM 874 N N . GLU A 1 115 ? -13.868 8.249 10.746 1.00 77.75 115 GLU A N 1
ATOM 875 C CA . GLU A 1 115 ? -14.530 9.403 10.123 1.00 77.75 115 GLU A CA 1
ATOM 876 C C . GLU A 1 115 ? -14.694 10.569 11.109 1.00 77.75 115 GLU A C 1
ATOM 878 O O . GLU A 1 115 ? -14.482 11.737 10.762 1.00 77.75 115 GLU A O 1
ATOM 883 N N . ALA A 1 116 ? -15.052 10.274 12.362 1.00 76.25 116 ALA A N 1
ATOM 884 C CA . ALA A 1 116 ? -15.142 11.281 13.412 1.00 76.25 116 ALA A CA 1
ATOM 885 C C . ALA A 1 116 ? -13.767 11.901 13.705 1.00 76.25 116 ALA A C 1
ATOM 887 O O . ALA A 1 116 ? -13.646 13.126 13.805 1.00 76.25 116 ALA A O 1
ATOM 888 N N . ARG A 1 117 ? -12.719 11.076 13.794 1.00 74.31 117 ARG A N 1
ATOM 889 C CA . ARG A 1 117 ? -11.342 11.515 14.042 1.00 74.31 117 ARG A CA 1
ATOM 890 C C . ARG A 1 117 ? -10.778 12.319 12.877 1.00 74.31 117 ARG A C 1
ATOM 892 O O . ARG A 1 117 ? -10.101 13.316 13.115 1.00 74.31 117 ARG A O 1
ATOM 899 N N . GLU A 1 118 ? -11.083 11.942 11.642 1.00 74.00 118 GLU A N 1
ATOM 900 C CA . GLU A 1 118 ? -10.650 12.646 10.440 1.00 74.00 118 GLU A CA 1
ATOM 901 C C . GLU A 1 118 ? -11.316 14.023 10.347 1.00 74.00 118 GLU A C 1
ATOM 903 O O . GLU A 1 118 ? -10.636 15.030 10.150 1.00 74.00 118 GLU A O 1
ATOM 908 N N . ARG A 1 119 ? -12.629 14.111 10.610 1.00 73.44 119 ARG A N 1
ATOM 909 C CA . ARG A 1 119 ? -13.345 15.398 10.702 1.00 73.44 119 ARG A CA 1
ATOM 910 C C . ARG A 1 119 ? -12.763 16.304 11.783 1.00 73.44 119 ARG A C 1
ATOM 912 O O . ARG A 1 119 ? -12.628 17.509 11.562 1.00 73.44 119 ARG A O 1
ATOM 919 N N . VAL A 1 120 ? -12.403 15.746 12.940 1.00 74.06 120 VAL A N 1
ATOM 920 C CA . VAL A 1 120 ? -11.718 16.488 14.010 1.00 74.06 120 VAL A CA 1
ATOM 921 C C . VAL A 1 120 ? -10.319 16.917 13.565 1.00 74.06 120 VAL A C 1
ATOM 923 O O . VAL A 1 120 ? -9.945 18.058 13.818 1.00 74.06 120 VAL A O 1
ATOM 926 N N . GLY A 1 121 ? -9.579 16.066 12.851 1.00 74.69 121 GLY A N 1
ATOM 927 C CA . GLY A 1 121 ? -8.264 16.374 12.286 1.00 74.69 121 GLY A CA 1
ATOM 928 C C . GLY A 1 121 ? -8.308 17.536 11.295 1.00 74.69 121 GLY A C 1
ATOM 929 O O . GLY A 1 121 ? -7.601 18.523 11.481 1.00 74.69 121 GLY A O 1
ATOM 930 N N . TRP A 1 122 ? -9.198 17.486 10.302 1.00 73.56 122 TRP A N 1
ATOM 931 C CA . TRP A 1 122 ? -9.387 18.573 9.335 1.00 73.56 122 TRP A CA 1
ATOM 932 C C . TRP A 1 122 ? -9.827 19.875 10.005 1.00 73.56 122 TRP A C 1
ATOM 934 O O . TRP A 1 122 ? -9.299 20.946 9.699 1.00 73.56 122 TRP A O 1
ATOM 944 N N . LYS A 1 123 ? -10.746 19.799 10.973 1.00 73.75 123 LYS A N 1
ATOM 945 C CA . LYS A 1 123 ? -11.179 20.973 11.739 1.00 73.75 123 LYS A CA 1
ATOM 946 C C . LYS A 1 123 ? -10.048 21.542 12.601 1.00 73.75 123 LYS A C 1
ATOM 948 O O . LYS A 1 123 ? -9.914 22.757 12.673 1.00 73.75 123 LYS A O 1
ATOM 953 N N . ALA A 1 124 ? -9.214 20.694 13.199 1.00 71.31 124 ALA A N 1
ATOM 954 C CA . ALA A 1 124 ? -8.048 21.098 13.981 1.00 71.31 124 ALA A CA 1
ATOM 955 C C . ALA A 1 124 ? -6.914 21.665 13.113 1.00 71.31 124 ALA A C 1
ATOM 957 O O . ALA A 1 124 ? -6.162 22.505 13.589 1.00 71.31 124 ALA A O 1
ATOM 958 N N . LEU A 1 125 ? -6.795 21.257 11.846 1.00 71.12 125 LEU A N 1
ATOM 959 C CA . LEU A 1 125 ? -5.859 21.859 10.892 1.00 71.12 125 LEU A CA 1
ATOM 960 C C . LEU A 1 125 ? -6.340 23.235 10.407 1.00 71.12 125 LEU A C 1
ATOM 962 O O . LEU A 1 125 ? -5.531 24.149 10.263 1.00 71.12 125 LEU A O 1
ATOM 966 N N . LEU A 1 126 ? -7.650 23.401 10.189 1.00 77.12 126 LEU A N 1
ATOM 967 C CA . LEU A 1 126 ? -8.257 24.667 9.751 1.00 77.12 126 LEU A CA 1
ATOM 968 C C . LEU A 1 126 ? -8.466 25.671 10.898 1.00 77.12 126 LEU A C 1
ATOM 970 O O . LEU A 1 126 ? -8.490 26.878 10.664 1.00 77.12 126 LEU A O 1
ATOM 974 N N . GLN A 1 127 ? -8.605 25.191 12.135 1.00 76.50 127 GLN A N 1
ATOM 975 C CA . GLN A 1 127 ? -8.722 25.996 13.356 1.00 76.50 127 GLN A CA 1
ATOM 976 C C . GLN A 1 127 ? -7.760 25.472 14.434 1.00 76.50 127 GLN A C 1
ATOM 978 O O . GLN A 1 127 ? -8.192 24.872 15.422 1.00 76.50 127 GLN A O 1
ATOM 983 N N . PRO A 1 128 ? -6.443 25.654 14.249 1.00 70.56 128 PRO A N 1
ATOM 984 C CA . PRO A 1 128 ? -5.465 25.052 15.136 1.00 70.56 128 PRO A CA 1
ATOM 985 C C . PRO A 1 128 ? -5.339 25.843 16.442 1.00 70.56 128 PRO A C 1
ATOM 987 O O . PRO A 1 128 ? -5.036 27.038 16.442 1.00 70.56 128 PRO A O 1
ATOM 990 N N . ASP A 1 129 ? -5.537 25.149 17.562 1.00 75.75 129 ASP A N 1
ATOM 991 C CA . ASP A 1 129 ? -5.205 25.645 18.900 1.00 75.75 129 ASP A CA 1
ATOM 992 C C . ASP A 1 129 ? -3.686 25.881 19.036 1.00 75.75 129 ASP A C 1
ATOM 994 O O . ASP A 1 129 ? -2.886 25.316 18.282 1.00 75.75 129 ASP A O 1
ATOM 99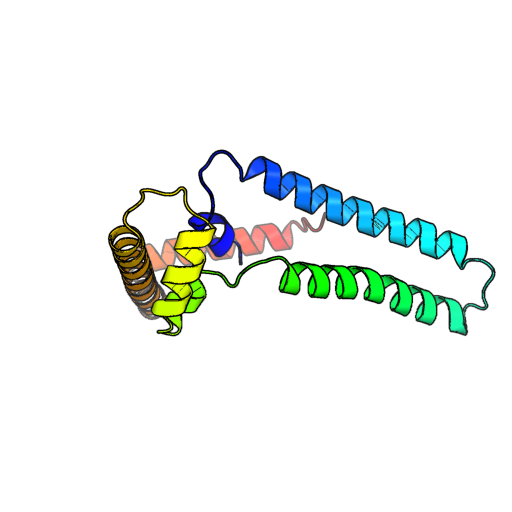8 N N . SER A 1 130 ? -3.267 26.716 19.991 1.00 73.00 130 SER A N 1
ATOM 999 C CA . SER A 1 130 ? -1.883 27.196 20.124 1.00 73.00 130 SER A CA 1
ATOM 1000 C C . SER A 1 130 ? -0.845 26.065 20.146 1.00 73.00 130 SER A C 1
ATOM 1002 O O . SER A 1 130 ? 0.241 26.222 19.590 1.00 73.00 130 SER A O 1
ATOM 1004 N N . ASN A 1 131 ? -1.179 24.914 20.737 1.00 77.00 131 ASN A N 1
ATOM 1005 C CA . ASN A 1 131 ? -0.279 23.763 20.834 1.00 77.00 131 ASN A CA 1
ATOM 1006 C C . ASN A 1 131 ? -0.212 22.944 19.523 1.00 77.00 131 ASN A C 1
ATOM 1008 O O . ASN A 1 131 ? 0.855 22.495 19.106 1.00 77.00 131 ASN A O 1
ATOM 1012 N N . THR A 1 132 ? -1.337 22.802 18.813 1.00 77.19 132 THR A N 1
ATOM 1013 C CA . THR A 1 132 ? -1.419 22.086 17.524 1.00 77.19 132 THR A CA 1
ATOM 1014 C C . THR A 1 132 ? -0.631 22.807 16.433 1.00 77.19 132 THR A C 1
ATOM 1016 O O . THR A 1 132 ? 0.044 22.165 15.630 1.00 77.19 132 THR A O 1
ATOM 1019 N N . ARG A 1 133 ? -0.649 24.149 16.439 1.00 77.25 133 ARG A N 1
ATOM 1020 C CA . ARG A 1 133 ? 0.130 24.982 15.503 1.00 77.25 133 ARG A CA 1
ATOM 1021 C C . ARG A 1 133 ? 1.623 24.697 15.597 1.00 77.25 133 ARG A C 1
ATOM 1023 O O . ARG A 1 133 ? 2.286 24.585 14.570 1.00 77.25 133 ARG A O 1
ATOM 1030 N N . TRP A 1 134 ? 2.138 24.557 16.817 1.00 81.94 134 TRP A N 1
ATOM 1031 C CA . TRP A 1 134 ? 3.550 24.273 17.046 1.00 81.94 134 TRP A CA 1
ATOM 1032 C C . TRP A 1 134 ? 3.943 22.880 16.551 1.00 81.94 134 TRP A C 1
ATOM 1034 O O . TRP A 1 134 ? 4.929 22.742 15.834 1.00 81.94 134 TRP A O 1
ATOM 1044 N N . ASN A 1 135 ? 3.123 21.864 16.829 1.00 81.69 135 ASN A N 1
ATOM 1045 C CA . ASN A 1 135 ? 3.378 20.501 16.357 1.00 81.69 135 ASN A CA 1
ATOM 1046 C C . ASN A 1 135 ? 3.371 20.400 14.823 1.00 81.69 135 ASN A C 1
ATOM 1048 O O . ASN A 1 135 ? 4.228 19.729 14.249 1.00 81.69 135 ASN A O 1
ATOM 1052 N N . VAL A 1 136 ? 2.451 21.102 14.149 1.00 83.19 136 VAL A N 1
ATOM 1053 C CA . VAL A 1 136 ? 2.412 21.167 12.678 1.00 83.19 136 VAL A CA 1
ATOM 1054 C C . VAL A 1 136 ? 3.651 21.876 12.122 1.00 83.19 136 VAL A C 1
ATOM 1056 O O . VAL A 1 136 ? 4.247 21.386 11.166 1.00 83.19 136 VAL A O 1
ATOM 1059 N N . LEU A 1 137 ? 4.083 22.987 12.732 1.00 85.44 137 LEU A N 1
ATOM 1060 C CA . LEU A 1 137 ? 5.289 23.716 12.318 1.00 85.44 137 LEU A CA 1
ATOM 1061 C C . LEU A 1 137 ? 6.563 22.883 12.485 1.00 85.44 137 LEU A C 1
ATOM 1063 O O . LEU A 1 137 ? 7.394 22.855 11.579 1.00 85.44 137 LEU A O 1
ATOM 1067 N N . VAL A 1 138 ? 6.704 22.180 13.610 1.00 85.88 138 VAL A N 1
ATOM 1068 C CA . VAL A 1 138 ? 7.832 21.271 13.853 1.00 85.88 138 VAL A CA 1
ATOM 1069 C C . VAL A 1 138 ? 7.821 20.125 12.843 1.00 85.88 138 VAL A C 1
ATOM 1071 O O . VAL A 1 138 ? 8.855 19.842 12.245 1.00 85.88 138 VAL A O 1
ATOM 1074 N N . GLY A 1 139 ? 6.660 19.511 12.587 1.00 84.62 139 GLY A N 1
ATOM 1075 C CA . GLY A 1 139 ? 6.521 18.456 11.579 1.00 84.62 139 GLY A CA 1
ATOM 1076 C C . GLY A 1 139 ? 6.922 18.923 10.178 1.00 84.62 139 GLY A C 1
ATOM 1077 O O . GLY A 1 139 ? 7.737 18.277 9.522 1.00 84.62 139 GLY A O 1
ATOM 1078 N N . LEU A 1 140 ? 6.424 20.086 9.747 1.00 84.69 140 LEU A N 1
ATOM 1079 C CA . LEU A 1 140 ? 6.777 20.674 8.454 1.00 84.69 140 LEU A CA 1
ATOM 1080 C C . LEU A 1 140 ? 8.281 20.981 8.377 1.00 84.69 140 LEU A C 1
ATOM 1082 O O . LEU A 1 140 ? 8.934 20.640 7.392 1.00 84.69 140 LEU A O 1
ATOM 1086 N N . GLY A 1 141 ? 8.850 21.554 9.440 1.00 86.25 141 GLY A N 1
ATOM 1087 C CA . GLY A 1 141 ? 10.279 21.846 9.538 1.00 86.25 141 GLY A CA 1
ATOM 1088 C C . GLY A 1 141 ? 11.151 20.595 9.437 1.00 86.25 141 GLY A C 1
ATOM 1089 O O . GLY A 1 141 ? 12.154 20.614 8.728 1.00 86.25 141 GLY A O 1
ATOM 1090 N N . ILE A 1 142 ? 10.736 19.491 10.066 1.00 84.94 142 ILE A N 1
ATOM 1091 C CA . ILE A 1 142 ? 11.413 18.193 9.944 1.00 84.94 142 ILE A CA 1
ATOM 1092 C C . ILE A 1 142 ? 11.366 17.702 8.496 1.00 84.94 142 ILE A C 1
ATOM 1094 O O . ILE A 1 142 ? 12.409 17.345 7.956 1.00 84.94 142 ILE A O 1
ATOM 1098 N N . THR A 1 143 ? 10.202 17.732 7.837 1.00 83.44 143 THR A N 1
ATOM 1099 C CA . THR A 1 143 ? 10.101 17.274 6.437 1.00 83.44 143 THR A CA 1
ATOM 1100 C C . THR A 1 143 ? 10.932 18.131 5.484 1.00 83.44 143 THR A C 1
ATOM 1102 O O . THR A 1 143 ? 11.578 17.601 4.588 1.00 83.44 143 THR A O 1
ATOM 1105 N N . ILE A 1 144 ? 10.995 19.446 5.706 1.00 85.31 144 ILE A N 1
ATOM 1106 C CA . ILE A 1 144 ? 11.820 20.360 4.909 1.00 85.31 144 ILE A CA 1
ATOM 1107 C C . ILE A 1 144 ? 13.306 20.084 5.151 1.00 85.31 144 ILE A C 1
ATOM 1109 O O . ILE A 1 144 ? 14.072 20.010 4.197 1.00 85.31 144 ILE A O 1
ATOM 1113 N N . ALA A 1 145 ? 13.719 19.874 6.403 1.00 81.69 145 ALA A N 1
ATOM 1114 C CA . ALA A 1 145 ? 15.096 19.510 6.724 1.00 81.69 145 ALA A CA 1
ATOM 1115 C C . ALA A 1 145 ? 15.490 18.157 6.108 1.00 81.69 145 ALA A C 1
ATOM 1117 O O . ALA A 1 145 ? 16.606 18.014 5.617 1.00 81.69 145 ALA A O 1
ATOM 1118 N N . GLN A 1 146 ? 14.574 17.185 6.080 1.00 79.06 146 GLN A N 1
ATOM 1119 C CA . GLN A 1 146 ? 14.777 15.906 5.395 1.00 79.06 146 GLN A CA 1
ATOM 1120 C C . GLN A 1 146 ? 14.935 16.087 3.878 1.00 79.06 146 GLN A C 1
ATOM 1122 O O . GLN A 1 146 ? 15.862 15.527 3.302 1.00 79.06 146 GLN A O 1
ATOM 1127 N N . GLN A 1 147 ? 14.100 16.918 3.243 1.00 75.81 147 GLN A N 1
ATOM 1128 C CA . GLN A 1 147 ? 14.191 17.205 1.805 1.00 75.81 147 GLN A CA 1
ATOM 1129 C C . GLN A 1 147 ? 15.458 17.997 1.434 1.00 75.81 147 GLN A C 1
ATOM 1131 O O . GLN A 1 147 ? 16.067 17.739 0.402 1.00 75.81 147 GLN A O 1
ATOM 1136 N N . ILE A 1 148 ? 15.901 18.928 2.288 1.00 78.06 148 ILE A N 1
ATOM 1137 C CA . ILE A 1 148 ? 17.144 19.698 2.089 1.00 78.06 148 ILE A CA 1
ATOM 1138 C C . ILE A 1 148 ? 18.381 18.811 2.253 1.00 78.06 148 ILE A C 1
ATOM 1140 O O . ILE A 1 148 ? 19.356 18.978 1.524 1.00 78.06 148 ILE A O 1
ATOM 1144 N N . ASN A 1 149 ? 18.343 17.860 3.190 1.00 74.75 149 ASN A N 1
ATOM 1145 C CA . ASN A 1 149 ? 19.435 16.909 3.394 1.00 74.75 149 ASN A CA 1
ATOM 1146 C C . ASN A 1 149 ? 19.492 15.811 2.318 1.00 74.75 149 ASN A C 1
ATOM 1148 O O . ASN A 1 149 ? 20.438 15.028 2.321 1.00 74.75 149 ASN A O 1
ATOM 1152 N N . GLY A 1 150 ? 18.534 15.775 1.385 1.00 63.88 150 GLY A N 1
ATOM 1153 C CA . GLY A 1 150 ? 18.668 15.039 0.132 1.00 63.88 150 GLY A CA 1
ATOM 1154 C C . GLY A 1 150 ? 18.795 13.525 0.280 1.00 63.88 150 GLY A C 1
AT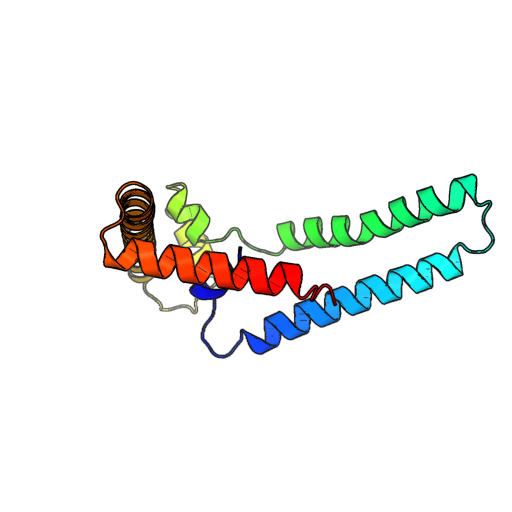OM 1155 O O . GLY A 1 150 ? 19.578 12.919 -0.444 1.00 63.88 150 GLY A O 1
ATOM 1156 N N . SER A 1 151 ? 18.048 12.884 1.182 1.00 47.44 151 SER A N 1
ATOM 1157 C CA . SER A 1 151 ? 17.971 11.418 1.187 1.00 47.44 151 SER A CA 1
ATOM 1158 C C . SER A 1 151 ? 16.959 10.926 0.143 1.00 47.44 151 SER A C 1
ATOM 1160 O O . SER A 1 151 ? 15.898 10.410 0.489 1.00 47.44 151 SER A O 1
ATOM 1162 N N . GLU A 1 152 ? 17.288 11.111 -1.136 1.00 50.22 152 GLU A N 1
ATOM 1163 C CA . GLU A 1 152 ? 16.891 10.172 -2.189 1.00 50.22 152 GLU A CA 1
ATOM 1164 C C . GLU A 1 152 ? 18.021 9.146 -2.353 1.00 50.22 152 GLU A C 1
ATOM 1166 O O . GLU A 1 152 ? 18.909 9.314 -3.186 1.00 50.22 152 GLU A O 1
ATOM 1171 N N . SER A 1 153 ? 18.005 8.108 -1.510 1.00 36.91 153 SER A N 1
ATOM 1172 C CA . SER A 1 153 ? 18.571 6.771 -1.774 1.00 36.91 153 SER A CA 1
ATOM 1173 C C . SER A 1 153 ? 18.218 5.820 -0.639 1.00 36.91 153 SER A C 1
ATOM 1175 O O . SER A 1 153 ? 18.607 6.149 0.508 1.00 36.91 153 SER A O 1
#

Radius of gyration: 22.72 Å; chains: 1; bounding box: 45×49×54 Å

InterPro domains:
  IPR005828 Major facilitator, sugar transporter-like [PF00083] (2-150)
  IPR020846 Major facilitator superfamily domain [PS50850] (1-153)
  IPR036259 MFS transporter superfamily [G3DSA:1.20.1250.20] (2-153)
  IPR036259 MFS transporter superfamily [SSF103473] (3-143)
  IPR050814 Myo-inositol Transporter [PTHR48020] (2-151)

Sequence (153 aa):
DPLYIAEAAPAAHRGKLTTWSELAINFGIMLGFVANWAFEDLPAAINWRVMVGCGALLPFVLVVLSLTAMPESPRWLACRGREDEAAAVIKRTHPAGEDVNAIMEEMKRGIAEEEARERVGWKALLQPDSNTRWNVLVGLGITIAQQINGSES

pLDDT: mean 70.17, std 11.07, range [33.34, 86.25]

Foldseek 3Di:
DVVVLVPPDDPPCSVVVVVVVVVVVVVLVVVLVVLCVVLVPDDPVVSVVVSVVVSVVVVVVVVVVCVVVDQDALLVCLVVVVNVSSLVVCVVPDDPPDDSVVVSVVSVVVVVVVVVVVVVVVVCVVVPDPVRVVVVVVVVVVVVVVVVVDPPD

Organism: NCBI:txid327968

Secondary structure (DSSP, 8-state):
-TTHHHHS--TTSHHHHHHHHHHHHHHHHHHHHHHHHHTTTS-HHHHHHHHHHHHHHHHHHHHHHHHHHSPPPHHHHHHTT-HHHHHHHHHHHSPTTS-HHHHHHHHHHHHHHHHHHHHHHHHHHHS--HHHHHHHHHHHHHHHHHHHTT---